Protein AF-A0A401QHU5-F1 (afdb_monomer)

InterPro domains:
  IPR000648 Oxysterol-binding protein [PF01237] (1-74)
  IPR000648 Oxysterol-binding protein [PTHR10972] (1-74)
  IPR037239 Oxysterol-binding protein superfamily [SSF144000] (1-74)

Mean predicted aligned error: 2.8 Å

Radius of gyration: 14.5 Å; Cα contacts (8 Å, |Δi|>4): 73; chains: 1; bounding box: 31×29×38 Å

Solvent-accessible surface area (backbone atoms only — not comparable to full-atom values): 4458 Å² total; per-residue (Å²): 67,57,69,64,60,54,51,49,50,78,55,48,67,33,52,64,49,26,75,69,47,88,48,70,68,61,21,47,52,27,50,50,49,35,64,57,52,37,56,68,79,45,82,86,57,86,69,83,66,61,80,70,51,86,71,38,71,42,75,47,84,36,56,92,83,75,66,44,72,48,78,42,73,79

Organism: Scyliorhinus torazame (NCBI:txid75743)

Structure (mmCIF, N/CA/C/O backbone):
data_AF-A0A401QHU5-F1
#
_entry.id   AF-A0A401QHU5-F1
#
loop_
_atom_site.group_PDB
_atom_site.id
_atom_site.type_symbol
_atom_site.label_atom_id
_atom_site.label_alt_id
_atom_site.label_comp_id
_atom_site.label_asym_id
_atom_site.label_entity_id
_atom_site.label_seq_id
_atom_site.pdbx_PDB_ins_code
_atom_site.Cartn_x
_atom_site.Cartn_y
_atom_site.Cartn_z
_atom_site.occupancy
_atom_site.B_iso_or_equiv
_atom_site.auth_seq_id
_atom_site.auth_comp_id
_atom_site.auth_asym_id
_atom_site.auth_atom_id
_atom_site.pdbx_PDB_model_num
ATOM 1 N N . MET A 1 1 ? 7.438 2.438 -12.742 1.00 92.06 1 MET A N 1
ATOM 2 C CA . MET A 1 1 ? 6.271 2.993 -12.012 1.00 92.06 1 MET A CA 1
ATOM 3 C C . MET A 1 1 ? 5.526 1.929 -11.221 1.00 92.06 1 MET A C 1
ATOM 5 O O . MET A 1 1 ? 5.172 2.212 -10.092 1.00 92.06 1 MET A O 1
ATOM 9 N N . LEU A 1 2 ? 5.322 0.722 -11.757 1.00 96.94 2 LEU A N 1
ATOM 10 C CA . LEU A 1 2 ? 4.525 -0.329 -11.101 1.00 96.94 2 LEU A CA 1
ATOM 11 C C . LEU A 1 2 ? 5.053 -0.730 -9.712 1.00 96.94 2 LEU A C 1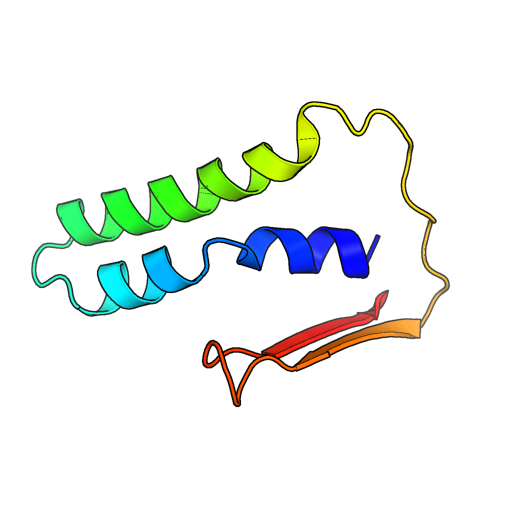
ATOM 13 O O . LEU A 1 2 ? 4.302 -0.742 -8.745 1.00 96.94 2 LEU A O 1
ATOM 17 N N . GLN A 1 3 ? 6.370 -0.926 -9.586 1.00 95.94 3 GLN A N 1
ATOM 18 C CA . GLN A 1 3 ? 7.025 -1.138 -8.286 1.00 95.94 3 GLN A CA 1
ATOM 19 C C . GLN A 1 3 ? 6.753 0.007 -7.304 1.00 95.94 3 GLN A C 1
ATOM 21 O O . GLN A 1 3 ? 6.447 -0.239 -6.147 1.00 95.94 3 GLN A O 1
ATOM 26 N N . ARG A 1 4 ? 6.800 1.256 -7.787 1.00 94.56 4 ARG A N 1
ATOM 27 C CA . ARG A 1 4 ? 6.592 2.459 -6.971 1.00 94.56 4 ARG A CA 1
ATOM 28 C C . ARG A 1 4 ? 5.176 2.535 -6.402 1.00 94.56 4 ARG A C 1
ATOM 30 O O . ARG A 1 4 ? 5.037 3.002 -5.287 1.00 94.56 4 ARG A O 1
ATOM 37 N N . LEU A 1 5 ? 4.168 2.059 -7.139 1.00 94.62 5 LEU A N 1
ATOM 38 C CA . LEU A 1 5 ? 2.786 1.969 -6.648 1.00 94.62 5 LEU A CA 1
ATOM 39 C C . LEU A 1 5 ? 2.647 0.954 -5.512 1.00 94.62 5 LEU A C 1
ATOM 41 O O . LEU A 1 5 ? 1.879 1.158 -4.586 1.00 94.62 5 LEU A O 1
ATOM 45 N N . THR A 1 6 ? 3.406 -0.141 -5.560 1.00 96.50 6 THR A N 1
ATOM 46 C CA . THR A 1 6 ? 3.358 -1.148 -4.492 1.00 96.50 6 THR A CA 1
ATOM 47 C C . THR A 1 6 ? 3.967 -0.635 -3.185 1.00 96.50 6 THR A C 1
ATOM 49 O O . THR A 1 6 ? 3.593 -1.105 -2.117 1.00 96.50 6 THR A O 1
ATOM 52 N N . GLU A 1 7 ? 4.851 0.361 -3.240 1.00 95.56 7 GLU A N 1
ATOM 53 C CA . GLU A 1 7 ? 5.409 0.988 -2.037 1.00 95.56 7 GLU A CA 1
ATOM 54 C C . GLU A 1 7 ? 4.352 1.740 -1.207 1.00 95.56 7 GLU A C 1
ATOM 56 O O . GLU A 1 7 ? 4.556 1.935 -0.013 1.00 95.56 7 GLU A O 1
ATOM 61 N N . ASP A 1 8 ? 3.193 2.086 -1.783 1.00 95.44 8 ASP A N 1
ATOM 62 C CA . ASP A 1 8 ? 2.067 2.657 -1.028 1.00 95.44 8 ASP A CA 1
ATOM 63 C C . ASP A 1 8 ? 1.542 1.686 0.051 1.00 95.44 8 ASP A C 1
ATOM 65 O O . ASP A 1 8 ? 0.894 2.106 1.009 1.00 95.44 8 ASP A O 1
ATOM 69 N N . LEU A 1 9 ? 1.849 0.389 -0.079 1.00 96.19 9 LEU A N 1
ATOM 70 C CA . LEU A 1 9 ? 1.493 -0.665 0.871 1.00 96.19 9 LEU A CA 1
ATOM 71 C C . LEU A 1 9 ? 2.531 -0.864 1.989 1.00 96.19 9 LEU A C 1
ATOM 73 O O . LEU A 1 9 ? 2.355 -1.773 2.793 1.00 96.19 9 LEU A O 1
ATOM 77 N N . GLU A 1 10 ? 3.578 -0.031 2.089 1.00 95.75 10 GLU A N 1
ATOM 78 C CA . GLU A 1 10 ? 4.604 -0.148 3.147 1.00 95.75 10 GLU A CA 1
ATOM 79 C C . GLU A 1 10 ? 4.001 -0.173 4.562 1.00 95.75 10 GLU A C 1
ATOM 81 O O . GLU A 1 10 ? 4.520 -0.865 5.431 1.00 95.75 10 GLU A O 1
ATOM 86 N N . TYR A 1 11 ? 2.890 0.543 4.773 1.00 97.06 11 TYR A N 1
ATOM 87 C CA . TYR A 1 11 ? 2.184 0.615 6.059 1.00 97.06 11 TYR A CA 1
ATOM 88 C C . TYR A 1 11 ? 0.783 -0.017 6.001 1.00 97.06 11 TYR A C 1
ATOM 90 O O . TYR A 1 11 ? -0.184 0.516 6.564 1.00 97.06 11 TYR A O 1
ATOM 98 N N . HIS A 1 12 ? 0.631 -1.121 5.260 1.00 96.88 12 HIS A N 1
ATOM 99 C CA . HIS A 1 12 ? -0.651 -1.815 5.081 1.00 96.88 12 HIS A CA 1
ATOM 100 C C . HIS A 1 12 ? -1.324 -2.211 6.409 1.00 96.88 12 HIS A C 1
ATOM 102 O O . HIS A 1 12 ? -2.552 -2.275 6.476 1.00 96.88 12 HIS A O 1
ATOM 108 N N . GLU A 1 13 ? -0.565 -2.418 7.489 1.00 97.12 13 GLU A N 1
ATOM 109 C CA . GLU A 1 13 ? -1.075 -2.823 8.800 1.00 97.12 13 GLU A CA 1
ATOM 110 C C . GLU A 1 13 ? -2.020 -1.783 9.421 1.00 97.12 13 GLU A C 1
ATOM 112 O O . GLU A 1 13 ? -2.811 -2.093 10.319 1.00 97.12 13 GLU A O 1
ATOM 117 N N . LEU A 1 14 ? -1.970 -0.533 8.949 1.00 98.19 14 LEU A N 1
ATOM 118 C CA . LEU A 1 14 ? -2.932 0.503 9.316 1.00 98.19 14 LEU A CA 1
ATOM 119 C C . LEU A 1 14 ? -4.348 0.153 8.837 1.00 98.19 14 LEU A C 1
ATOM 121 O O . LEU A 1 14 ? -5.311 0.442 9.548 1.00 98.19 14 LEU A O 1
ATOM 125 N N . LEU A 1 15 ? -4.486 -0.523 7.692 1.00 98.00 15 LEU A N 1
ATOM 126 C CA . LEU A 1 15 ? -5.774 -1.008 7.192 1.00 98.00 15 LEU A CA 1
ATOM 127 C C . LEU A 1 15 ? -6.304 -2.171 8.041 1.00 98.00 15 LEU A C 1
ATOM 129 O O . LEU A 1 15 ? -7.494 -2.194 8.354 1.00 98.00 15 LEU A O 1
ATOM 133 N N . ASP A 1 16 ? -5.429 -3.065 8.510 1.00 97.31 16 ASP A N 1
ATOM 134 C CA . ASP A 1 16 ? -5.807 -4.153 9.426 1.00 97.31 16 ASP A CA 1
ATOM 135 C C . ASP A 1 16 ? -6.264 -3.640 10.797 1.00 97.31 16 ASP A C 1
ATOM 137 O O . ASP A 1 16 ? -7.075 -4.273 11.482 1.00 97.31 16 ASP A O 1
ATOM 141 N N . ARG A 1 17 ? -5.723 -2.499 11.240 1.00 98.06 17 ARG A N 1
ATOM 142 C CA . ARG A 1 17 ? -6.203 -1.801 12.441 1.00 98.06 17 ARG A CA 1
ATOM 143 C C . ARG A 1 17 ? -7.544 -1.133 12.167 1.00 98.06 17 ARG A C 1
ATOM 145 O O . ARG A 1 17 ? -8.479 -1.342 12.935 1.00 98.06 17 ARG A O 1
ATOM 152 N N . ALA A 1 18 ? -7.665 -0.421 11.046 1.00 98.44 18 ALA A N 1
ATOM 153 C CA . ALA A 1 18 ? -8.903 0.234 10.629 1.00 98.44 18 ALA A CA 1
ATOM 154 C C . ALA A 1 18 ? -10.083 -0.749 10.516 1.00 98.44 18 ALA A C 1
ATOM 156 O O . ALA A 1 18 ? -11.208 -0.417 10.893 1.00 98.44 18 ALA A O 1
ATOM 157 N N . SER A 1 19 ? -9.845 -1.972 10.030 1.00 97.94 19 SER A N 1
ATOM 158 C CA . SER A 1 19 ? -10.886 -2.997 9.885 1.00 97.94 19 SER A CA 1
ATOM 159 C C . SER A 1 19 ? -11.397 -3.550 11.218 1.00 97.94 19 SER A C 1
ATOM 161 O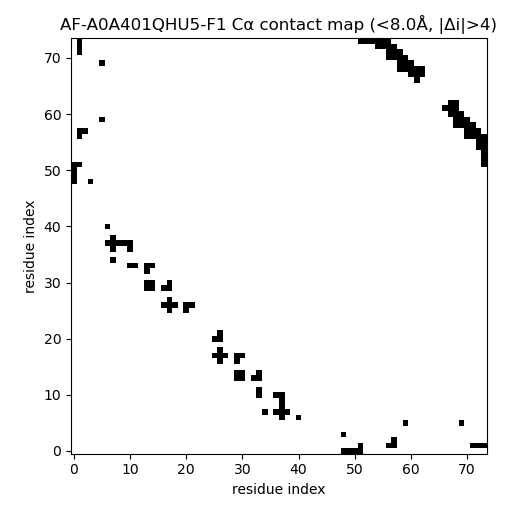 O . SER A 1 19 ? -12.459 -4.165 11.252 1.00 97.94 19 SER A O 1
ATOM 163 N N . LYS A 1 20 ? -10.640 -3.371 12.308 1.00 98.06 20 LYS A N 1
ATOM 164 C CA . LYS A 1 20 ? -10.985 -3.841 13.660 1.00 98.06 20 LYS A CA 1
ATOM 165 C C . LYS A 1 20 ? -11.634 -2.750 14.519 1.00 98.06 20 LYS A C 1
ATOM 167 O O . LYS A 1 20 ? -12.056 -3.041 15.634 1.00 98.06 20 LYS A O 1
ATOM 172 N N . CYS A 1 21 ? -11.710 -1.513 14.027 1.00 98.31 21 CYS A N 1
ATOM 173 C CA . CYS A 1 21 ? -12.348 -0.404 14.729 1.00 98.31 21 CYS A CA 1
ATOM 174 C C . CYS A 1 21 ? -13.877 -0.534 14.710 1.00 98.31 21 CYS A C 1
ATOM 176 O O . CYS A 1 21 ? -14.482 -0.724 13.657 1.00 98.31 21 CYS A O 1
ATOM 178 N N . GLU A 1 22 ? -14.510 -0.340 15.867 1.00 97.88 22 GLU A N 1
ATOM 179 C CA . GLU A 1 22 ? -15.974 -0.253 15.979 1.00 97.88 22 GLU A CA 1
ATOM 180 C C . GLU A 1 22 ? -16.489 1.163 15.671 1.00 97.88 22 GLU A C 1
ATOM 182 O O . GLU A 1 22 ? -17.611 1.350 15.199 1.00 97.88 22 GLU A O 1
ATOM 187 N N . ASN A 1 23 ? -15.664 2.183 15.932 1.00 98.12 23 ASN A N 1
ATOM 188 C CA . ASN A 1 23 ? -15.999 3.582 15.703 1.00 98.12 23 ASN A CA 1
ATOM 189 C C . ASN A 1 23 ? -15.580 4.028 14.292 1.00 98.12 23 ASN A C 1
ATOM 191 O O . ASN A 1 23 ? -14.403 3.978 13.935 1.00 98.12 23 ASN A O 1
ATOM 195 N N . ALA A 1 24 ? -16.536 4.546 13.517 1.00 98.19 24 ALA A N 1
ATOM 196 C CA . ALA A 1 24 ? -16.303 5.001 12.145 1.00 98.19 24 ALA A CA 1
ATOM 197 C C . ALA A 1 24 ? -15.297 6.165 12.031 1.00 98.19 24 ALA A C 1
ATOM 199 O O . ALA A 1 24 ? -14.558 6.248 11.052 1.00 98.19 24 ALA A O 1
ATOM 200 N N . LEU A 1 25 ? -15.241 7.063 13.019 1.00 98.38 25 LEU A N 1
ATOM 201 C CA . LEU A 1 25 ? -14.283 8.170 13.025 1.00 98.38 25 LEU A CA 1
ATOM 202 C C . LEU A 1 25 ? -12.857 7.665 13.269 1.00 98.38 25 LEU A C 1
ATOM 204 O O . LEU A 1 25 ? -11.929 8.105 12.600 1.00 98.38 25 LEU A O 1
ATOM 208 N N . GLU A 1 26 ? -12.686 6.722 14.194 1.00 98.31 26 GLU A N 1
ATOM 209 C CA . GLU A 1 26 ? -11.386 6.104 14.467 1.00 98.31 26 GLU A CA 1
ATOM 210 C C . GLU A 1 26 ? -10.894 5.286 13.268 1.00 98.31 26 GLU A C 1
ATOM 212 O O . GLU A 1 26 ? -9.743 5.428 12.851 1.00 98.31 26 GLU A O 1
ATOM 217 N N . GLN A 1 27 ? -11.786 4.509 12.647 1.00 98.69 27 GLN A N 1
ATOM 218 C CA . GLN A 1 27 ? -11.502 3.816 11.393 1.00 98.69 27 GLN A CA 1
ATOM 219 C C . GLN A 1 27 ? -11.012 4.792 10.314 1.00 98.69 27 GLN A C 1
ATOM 221 O O . GLN A 1 27 ? -9.990 4.541 9.672 1.00 98.69 27 GLN A O 1
ATOM 226 N N . LEU A 1 28 ? -11.702 5.924 10.136 1.00 98.62 28 LEU A N 1
ATOM 227 C CA . LEU A 1 28 ? -11.311 6.946 9.168 1.00 98.62 28 LEU A CA 1
ATOM 228 C C . LEU A 1 28 ? -9.933 7.543 9.481 1.00 98.62 28 LEU A C 1
ATOM 230 O O . LEU A 1 28 ? -9.157 7.772 8.556 1.00 98.62 28 LEU A O 1
ATOM 234 N N . CYS A 1 29 ? -9.595 7.755 10.756 1.00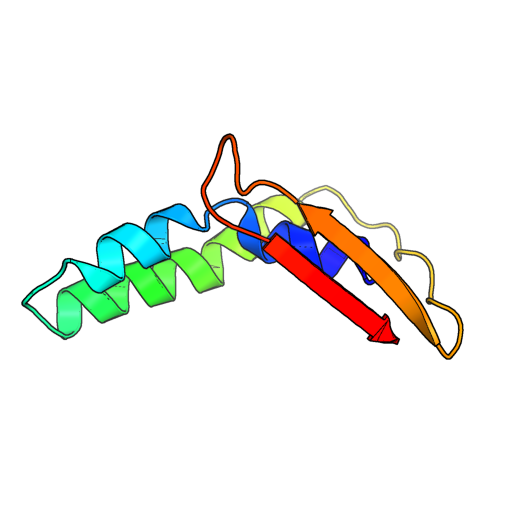 98.62 29 CYS A N 1
ATOM 235 C CA . CYS A 1 29 ? -8.264 8.217 11.150 1.00 98.62 29 CYS A CA 1
ATOM 236 C C . CYS A 1 29 ? -7.160 7.249 10.699 1.00 98.62 29 CYS A C 1
ATOM 238 O O . CYS A 1 29 ? -6.139 7.704 10.185 1.00 98.62 29 CYS A O 1
ATOM 240 N N . TYR A 1 30 ? -7.360 5.933 10.831 1.00 98.69 30 TYR A N 1
ATOM 241 C CA . TYR A 1 30 ? -6.390 4.942 10.355 1.00 98.69 30 TYR A CA 1
ATOM 242 C C . TYR A 1 30 ? -6.280 4.901 8.827 1.00 98.69 30 TYR A C 1
ATOM 244 O O . TYR A 1 30 ? -5.170 4.870 8.300 1.00 98.69 30 TYR A O 1
ATOM 252 N N . VAL A 1 31 ? -7.402 4.972 8.103 1.00 98.56 31 VAL A N 1
ATOM 253 C CA . VAL A 1 31 ? -7.397 5.042 6.628 1.00 98.56 31 VAL A CA 1
ATOM 254 C C . VAL A 1 31 ? -6.707 6.321 6.132 1.00 98.56 31 VAL A C 1
ATOM 256 O O . VAL A 1 31 ? -5.938 6.290 5.167 1.00 98.56 31 VAL A O 1
ATOM 259 N N . ALA A 1 32 ? -6.935 7.450 6.809 1.00 98.56 32 ALA A N 1
ATOM 260 C CA . ALA A 1 32 ? -6.267 8.711 6.507 1.00 98.56 32 ALA A CA 1
ATOM 261 C C . ALA A 1 32 ? -4.759 8.622 6.784 1.00 98.56 32 ALA A C 1
ATOM 263 O O . ALA A 1 32 ? -3.960 9.049 5.952 1.00 98.56 32 ALA A O 1
ATOM 264 N N . ALA A 1 33 ? -4.366 8.021 7.912 1.00 98.50 33 ALA A N 1
ATOM 265 C CA . ALA A 1 33 ? -2.964 7.785 8.240 1.00 98.50 33 ALA A CA 1
ATOM 266 C C . ALA A 1 33 ? -2.272 6.908 7.185 1.00 98.50 33 ALA A C 1
ATOM 268 O O . ALA A 1 33 ? -1.197 7.283 6.728 1.00 98.50 33 ALA A O 1
ATOM 269 N N . PHE A 1 34 ? -2.914 5.820 6.742 1.00 98.19 34 PHE A N 1
ATOM 270 C CA . PHE A 1 34 ? -2.421 4.951 5.664 1.00 98.19 34 PHE A CA 1
ATOM 271 C C . PHE A 1 34 ? -2.208 5.717 4.353 1.00 98.19 34 PHE A C 1
ATOM 273 O O . PHE A 1 34 ? -1.154 5.644 3.726 1.00 98.19 34 PHE A O 1
ATOM 280 N N . THR A 1 35 ? -3.198 6.518 3.957 1.00 97.44 35 THR A N 1
ATOM 281 C CA . THR A 1 35 ? -3.096 7.323 2.733 1.00 97.44 35 THR A CA 1
ATOM 282 C C . THR A 1 35 ? -1.902 8.278 2.795 1.00 97.44 35 THR A C 1
ATOM 284 O O . THR A 1 35 ? -1.160 8.413 1.825 1.00 97.44 35 THR A O 1
ATOM 287 N N . VAL A 1 36 ? -1.689 8.933 3.940 1.00 97.56 36 VAL A N 1
ATOM 288 C CA . VAL A 1 36 ? -0.590 9.892 4.123 1.00 97.56 36 VAL A CA 1
ATOM 289 C C . VAL A 1 36 ? 0.768 9.196 4.253 1.00 97.56 36 VAL A C 1
ATOM 291 O O . VAL A 1 36 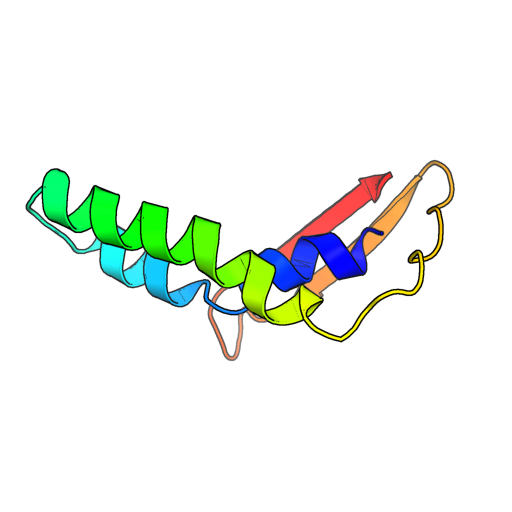? 1.770 9.748 3.798 1.00 97.56 36 VAL A O 1
ATOM 294 N N . SER A 1 37 ? 0.832 7.999 4.840 1.00 97.00 37 SER A N 1
ATOM 295 C CA . SER A 1 37 ? 2.099 7.297 5.053 1.00 97.00 37 SER A CA 1
ATOM 296 C C . SER A 1 37 ? 2.792 6.895 3.752 1.00 97.00 37 SER A C 1
ATOM 298 O O . SER A 1 37 ? 4.016 6.866 3.734 1.00 97.00 37 SER A O 1
ATOM 300 N N . SER A 1 38 ? 2.055 6.700 2.651 1.00 93.00 38 SER A N 1
ATOM 301 C CA . SER A 1 38 ? 2.627 6.438 1.313 1.00 93.00 38 SER A CA 1
ATOM 302 C C . SER A 1 38 ? 3.701 7.460 0.887 1.00 93.00 38 SER A C 1
ATOM 304 O O . SER A 1 38 ? 4.696 7.117 0.243 1.00 93.00 38 SER A O 1
ATOM 306 N N . TYR A 1 39 ? 3.569 8.721 1.320 1.00 93.56 39 TYR A N 1
ATOM 307 C CA . TYR A 1 39 ? 4.516 9.794 1.011 1.00 93.56 39 TYR A CA 1
ATOM 308 C C . TYR A 1 39 ? 5.846 9.705 1.780 1.00 93.56 39 TYR A C 1
ATOM 310 O O . TYR A 1 39 ? 6.805 10.389 1.412 1.00 93.56 39 TYR A O 1
ATOM 318 N N . SER A 1 40 ? 5.961 8.879 2.828 1.00 94.19 40 SER A N 1
ATOM 319 C CA . SER A 1 40 ? 7.222 8.727 3.578 1.00 94.19 40 SER A CA 1
ATOM 320 C C . SER A 1 40 ? 8.364 8.256 2.664 1.00 94.19 40 SER A C 1
ATOM 322 O O . SER A 1 40 ? 9.505 8.711 2.777 1.00 94.19 40 SER A O 1
ATOM 324 N N . THR A 1 41 ? 8.029 7.431 1.672 1.00 87.75 41 THR A N 1
ATOM 325 C CA . THR A 1 41 ? 8.953 6.846 0.699 1.00 87.75 41 THR A CA 1
ATOM 326 C C . THR A 1 41 ? 9.464 7.854 -0.339 1.00 87.75 41 THR A C 1
ATOM 328 O O . THR A 1 41 ? 10.314 7.525 -1.174 1.00 87.75 41 THR A O 1
ATOM 331 N N . THR A 1 42 ? 8.944 9.088 -0.380 1.00 89.69 42 THR A N 1
ATOM 332 C CA . THR A 1 42 ? 9.237 10.050 -1.459 1.00 89.69 42 THR A CA 1
ATOM 333 C C . THR A 1 42 ? 10.291 11.091 -1.109 1.00 89.69 42 THR A C 1
ATOM 335 O O . THR A 1 42 ? 10.853 11.690 -2.023 1.00 89.69 42 THR A O 1
ATOM 338 N N . VAL A 1 43 ? 10.612 11.278 0.176 1.00 88.56 43 VAL A N 1
ATOM 339 C CA . VAL A 1 43 ? 11.368 12.438 0.696 1.00 88.56 43 VAL A CA 1
ATOM 340 C C . VAL A 1 43 ? 12.694 12.702 -0.032 1.00 88.56 43 VAL A C 1
ATOM 342 O O . VAL A 1 43 ? 13.010 13.853 -0.323 1.00 88.56 43 VAL A O 1
ATOM 345 N N . PHE A 1 44 ? 13.454 11.660 -0.381 1.00 90.62 44 PHE A N 1
ATOM 346 C CA . PHE A 1 44 ? 14.771 11.802 -1.027 1.00 90.62 44 PHE A CA 1
ATOM 347 C C . PHE A 1 44 ? 14.839 11.221 -2.446 1.00 90.62 44 PHE A C 1
ATOM 349 O O . PHE A 1 44 ? 15.913 11.139 -3.042 1.00 90.62 44 PHE A O 1
ATOM 3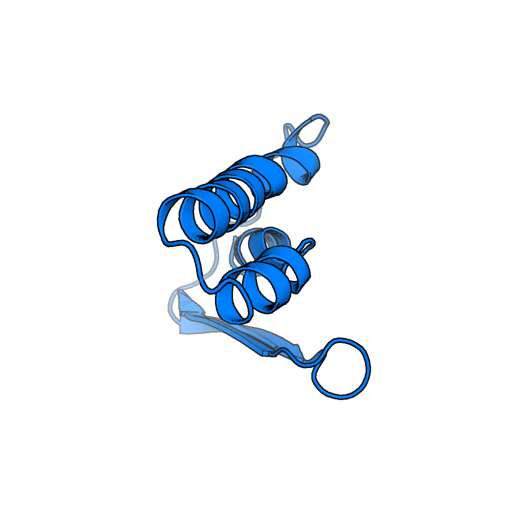56 N N . ARG A 1 45 ? 13.700 10.816 -3.017 1.00 90.44 45 ARG A N 1
ATOM 357 C CA . ARG A 1 45 ? 13.631 10.176 -4.338 1.00 90.44 45 ARG A CA 1
ATOM 358 C C . ARG A 1 45 ? 13.148 11.165 -5.389 1.00 90.44 45 ARG A C 1
ATOM 360 O O . ARG A 1 45 ? 11.994 11.143 -5.798 1.00 90.44 45 ARG A O 1
ATOM 367 N N . THR A 1 46 ? 14.063 12.017 -5.841 1.00 89.94 46 THR A N 1
ATOM 368 C CA . THR A 1 46 ? 13.80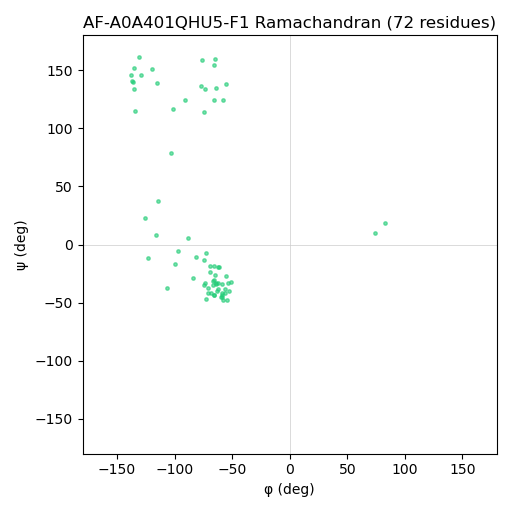2 13.046 -6.865 1.00 89.94 46 THR A CA 1
ATOM 369 C C . THR A 1 46 ? 13.852 12.514 -8.302 1.00 89.94 46 THR A C 1
ATOM 371 O O . THR A 1 46 ? 13.464 13.213 -9.236 1.00 89.94 46 THR A O 1
ATOM 374 N N . GLY A 1 47 ? 14.327 11.280 -8.501 1.00 91.38 47 GLY A N 1
ATOM 375 C CA . GLY A 1 47 ? 14.421 10.644 -9.813 1.00 91.38 47 GLY A CA 1
ATOM 376 C C . GLY A 1 47 ? 13.074 10.130 -10.322 1.00 91.38 47 GLY A C 1
ATOM 377 O O . GLY A 1 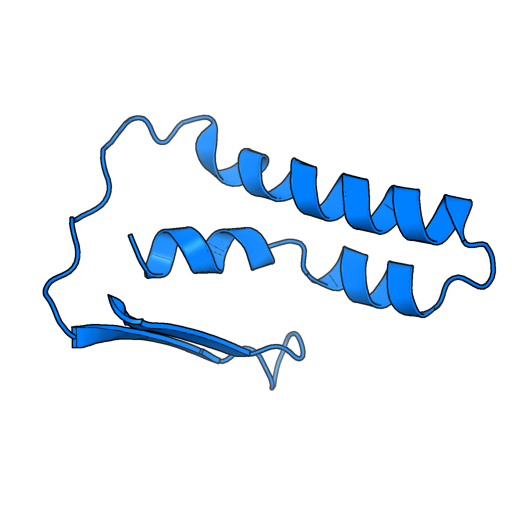47 ? 12.330 9.474 -9.591 1.00 91.38 47 GLY A O 1
ATOM 378 N N . LYS A 1 48 ? 12.787 10.372 -11.606 1.00 92.19 48 LYS A N 1
ATOM 379 C CA . LYS A 1 48 ? 11.626 9.784 -12.281 1.00 92.19 48 LYS A CA 1
ATOM 380 C C . LYS A 1 48 ? 11.812 8.256 -12.364 1.00 92.19 48 LYS A C 1
ATOM 382 O O . LYS A 1 48 ? 12.811 7.815 -12.933 1.00 92.19 48 LYS A O 1
ATOM 387 N N . PRO A 1 49 ? 10.877 7.438 -11.854 1.00 92.12 49 PRO A N 1
ATOM 388 C CA . PRO A 1 49 ? 10.911 5.995 -12.080 1.00 92.12 49 PRO A CA 1
ATOM 389 C C . PRO A 1 49 ? 10.718 5.671 -13.569 1.00 92.12 49 PRO A C 1
ATOM 391 O O . PRO A 1 49 ? 10.160 6.465 -14.329 1.00 92.12 49 PRO A O 1
ATOM 394 N N . PHE A 1 50 ? 11.137 4.475 -13.986 1.00 95.06 50 PHE A N 1
ATOM 395 C CA . PHE A 1 50 ? 10.941 4.023 -15.363 1.00 95.06 50 PHE A CA 1
ATOM 396 C C . PHE A 1 50 ? 9.463 4.092 -15.768 1.00 95.06 50 PHE A C 1
ATOM 398 O O . PHE A 1 50 ? 8.576 3.751 -14.973 1.00 95.06 50 PHE A O 1
ATOM 405 N N . ASN A 1 51 ? 9.228 4.558 -16.998 1.00 96.25 51 ASN A N 1
ATOM 406 C CA . ASN A 1 51 ? 7.924 4.490 -17.642 1.00 96.25 51 ASN A CA 1
ATOM 407 C C . ASN A 1 51 ? 7.705 3.036 -18.075 1.00 96.25 51 ASN A C 1
ATOM 409 O O . ASN A 1 51 ? 8.487 2.583 -18.913 1.00 96.25 51 ASN A O 1
ATOM 413 N N . PRO A 1 52 ? 6.737 2.307 -17.501 1.00 97.19 52 PRO A N 1
ATOM 414 C CA . PRO A 1 52 ? 6.542 0.913 -17.861 1.00 97.19 52 PRO A CA 1
ATOM 415 C C . PRO A 1 52 ? 6.086 0.790 -19.319 1.00 97.19 52 PRO A C 1
ATOM 417 O O . PRO A 1 52 ? 5.514 1.728 -19.889 1.00 97.19 52 PRO A O 1
ATOM 420 N N . LEU A 1 53 ? 6.373 -0.354 -19.931 1.00 97.75 53 LEU A N 1
ATOM 421 C CA . LEU A 1 53 ? 5.888 -0.685 -21.271 1.00 97.75 53 LEU A CA 1
ATOM 422 C C . LEU A 1 53 ? 4.409 -1.090 -21.230 1.00 97.75 53 LEU A C 1
ATOM 424 O O . LEU A 1 53 ? 3.910 -1.505 -20.192 1.00 97.75 53 LEU A O 1
ATOM 428 N N . LEU A 1 54 ? 3.715 -1.003 -22.368 1.00 97.94 54 LEU A N 1
ATOM 429 C CA . LEU A 1 54 ? 2.343 -1.510 -22.490 1.00 97.94 54 LEU A CA 1
ATOM 430 C C . LEU A 1 54 ? 2.303 -3.008 -22.151 1.00 97.94 54 LEU A C 1
ATOM 432 O O . LEU A 1 54 ? 3.025 -3.785 -22.781 1.00 97.94 54 LEU A O 1
ATOM 436 N N . GLY A 1 55 ? 1.462 -3.396 -21.190 1.00 97.56 55 GLY A N 1
ATOM 437 C CA . GLY A 1 55 ? 1.362 -4.777 -20.712 1.00 97.56 55 GLY A CA 1
ATOM 438 C C . GLY A 1 55 ? 2.535 -5.228 -19.835 1.00 97.56 55 GLY A C 1
ATOM 439 O O . GLY A 1 55 ? 2.671 -6.417 -19.556 1.00 97.56 55 GLY A O 1
ATOM 440 N N . GLU A 1 56 ? 3.417 -4.315 -19.411 1.00 98.44 56 GLU A N 1
ATOM 441 C CA . GLU A 1 56 ? 4.383 -4.617 -18.353 1.00 98.44 56 GLU A CA 1
ATOM 442 C C . GLU A 1 56 ? 3.627 -4.892 -17.050 1.00 98.44 56 GLU A C 1
ATOM 444 O O . GLU A 1 56 ? 2.732 -4.134 -16.677 1.00 98.44 56 GLU A O 1
ATOM 449 N N . THR A 1 57 ? 4.011 -5.956 -16.345 1.00 98.06 57 THR A N 1
ATOM 450 C CA . THR A 1 57 ? 3.407 -6.359 -15.072 1.00 98.06 57 THR A CA 1
ATOM 451 C C . THR A 1 57 ? 4.430 -6.367 -13.944 1.00 98.06 57 THR A C 1
ATOM 453 O O . THR A 1 57 ? 5.609 -6.652 -14.157 1.00 98.06 57 THR A O 1
ATOM 456 N N . PHE A 1 58 ? 3.969 -6.130 -12.720 1.00 98.31 58 PHE A N 1
ATOM 457 C CA . PHE A 1 58 ? 4.748 -6.309 -11.499 1.00 98.31 58 PHE A CA 1
ATOM 458 C C . PHE A 1 58 ? 3.901 -6.998 -10.427 1.00 98.31 58 PHE A C 1
ATOM 460 O O . PHE A 1 58 ? 2.727 -6.666 -10.264 1.00 98.31 58 PHE A O 1
ATOM 467 N N . GLU A 1 59 ? 4.512 -7.918 -9.681 1.00 98.12 59 GLU A N 1
ATOM 468 C CA . GLU A 1 59 ? 3.904 -8.575 -8.526 1.00 98.12 59 GLU A CA 1
ATOM 469 C C . GLU A 1 59 ? 4.824 -8.507 -7.304 1.00 98.12 59 GLU A C 1
ATOM 471 O O . GLU A 1 59 ? 6.051 -8.565 -7.421 1.00 98.12 59 GLU A O 1
ATOM 476 N N . LEU A 1 60 ? 4.213 -8.394 -6.126 1.00 97.62 60 LEU A N 1
ATOM 477 C CA . LEU A 1 60 ? 4.875 -8.539 -4.836 1.00 97.62 60 LEU A CA 1
ATOM 478 C C . LEU A 1 60 ? 4.005 -9.429 -3.952 1.00 97.62 60 LEU A C 1
ATOM 480 O O . LEU A 1 60 ? 2.888 -9.047 -3.599 1.00 97.62 60 LEU A O 1
ATOM 484 N N . ASP A 1 61 ? 4.518 -10.605 -3.603 1.00 97.62 61 ASP A N 1
ATOM 485 C CA . ASP A 1 61 ? 3.864 -11.528 -2.680 1.00 97.62 61 ASP A CA 1
ATOM 486 C C . ASP A 1 61 ? 4.508 -11.425 -1.295 1.00 97.62 61 ASP A C 1
ATOM 488 O O . ASP A 1 61 ? 5.700 -11.691 -1.135 1.00 97.62 61 ASP A O 1
ATOM 492 N N . ARG A 1 62 ? 3.712 -11.000 -0.314 1.00 96.50 62 ARG A N 1
ATOM 493 C CA . ARG A 1 62 ? 4.071 -10.895 1.105 1.00 96.50 62 ARG A CA 1
ATOM 494 C C . ARG A 1 62 ? 3.065 -11.659 1.965 1.00 96.50 62 ARG A C 1
ATOM 496 O O . ARG A 1 62 ? 2.857 -11.344 3.132 1.00 96.50 62 ARG A O 1
ATOM 503 N N . MET A 1 63 ? 2.362 -12.641 1.392 1.00 95.69 63 MET A N 1
ATOM 504 C CA . MET A 1 63 ? 1.290 -13.351 2.097 1.00 95.69 63 MET A CA 1
ATOM 505 C C . MET A 1 63 ? 1.816 -14.185 3.271 1.00 95.69 63 MET A C 1
ATOM 507 O O . MET A 1 63 ? 1.101 -14.348 4.256 1.00 95.69 63 MET A O 1
ATOM 511 N N . GLU A 1 64 ? 3.039 -14.715 3.176 1.00 96.31 64 GLU A N 1
ATOM 512 C CA . GLU A 1 64 ? 3.632 -15.553 4.228 1.00 96.31 64 GLU A CA 1
ATOM 513 C C . GLU A 1 64 ? 4.086 -14.748 5.452 1.00 96.31 64 GLU A C 1
ATOM 515 O O . GLU A 1 64 ? 3.986 -15.245 6.574 1.00 96.31 64 GLU A O 1
ATOM 520 N N . ASP A 1 65 ? 4.577 -13.524 5.254 1.00 94.88 65 ASP A N 1
ATOM 521 C CA . ASP A 1 65 ? 5.171 -12.701 6.306 1.00 94.88 65 ASP A CA 1
ATOM 522 C C . ASP A 1 65 ? 4.289 -11.529 6.757 1.00 94.88 65 ASP A C 1
ATOM 524 O O . ASP A 1 65 ? 4.231 -11.248 7.954 1.00 94.88 65 ASP A O 1
ATOM 528 N N . GLU A 1 66 ? 3.569 -10.880 5.841 1.00 94.06 66 GLU A N 1
ATOM 529 C CA . GLU A 1 66 ? 2.786 -9.662 6.118 1.00 94.06 66 GLU A CA 1
ATOM 530 C C . GLU A 1 66 ? 1.292 -9.778 5.769 1.00 94.06 66 GLU A C 1
ATOM 532 O O . GLU A 1 66 ? 0.487 -8.957 6.202 1.00 94.06 66 GLU A O 1
ATOM 537 N N . GLY A 1 67 ? 0.879 -10.825 5.053 1.00 95.44 67 GLY A N 1
ATOM 538 C CA . GLY A 1 67 ? -0.529 -11.121 4.775 1.00 95.44 67 GLY A CA 1
ATOM 539 C C . GLY A 1 67 ? -1.137 -10.352 3.599 1.00 95.44 67 GLY A C 1
ATOM 540 O O . GLY A 1 67 ? -2.363 -10.300 3.491 1.00 95.44 67 GLY A O 1
ATOM 541 N N . PHE A 1 68 ? -0.320 -9.785 2.703 1.00 95.44 68 PHE A N 1
ATOM 542 C CA . PHE A 1 68 ? -0.812 -9.111 1.497 1.00 95.44 68 PHE A CA 1
ATOM 543 C C . PHE A 1 68 ? -0.093 -9.546 0.216 1.00 95.44 68 PHE A C 1
ATOM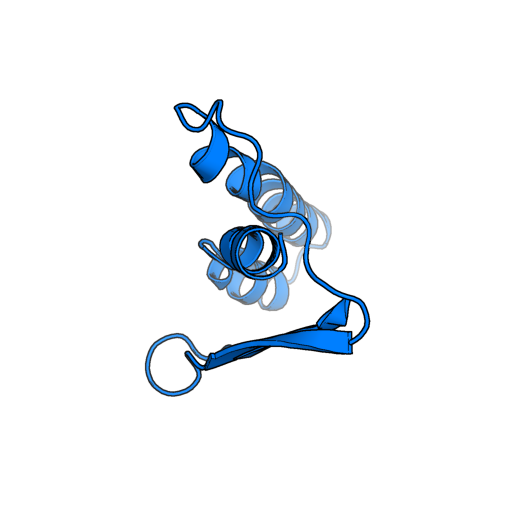 545 O O . PHE A 1 68 ? 1.017 -10.075 0.225 1.00 95.44 68 PHE A O 1
ATOM 552 N N . ARG A 1 69 ? -0.738 -9.280 -0.922 1.00 97.19 69 ARG A N 1
ATOM 553 C CA . ARG A 1 69 ? -0.160 -9.414 -2.261 1.00 97.19 69 ARG A CA 1
ATOM 554 C C . ARG A 1 69 ? -0.556 -8.208 -3.106 1.00 97.19 69 ARG A C 1
ATOM 556 O O . ARG A 1 69 ? -1.702 -7.768 -3.046 1.00 97.19 69 ARG A O 1
ATOM 563 N N . SER A 1 70 ? 0.372 -7.716 -3.918 1.00 97.44 70 SER A N 1
ATOM 564 C CA . SER A 1 70 ? 0.147 -6.659 -4.906 1.00 97.44 70 SER A CA 1
ATOM 565 C C . SER A 1 70 ? 0.353 -7.193 -6.321 1.00 97.44 70 SER A C 1
ATOM 567 O O . SER A 1 70 ? 1.296 -7.947 -6.565 1.00 97.44 70 SER A O 1
ATOM 569 N N . ILE A 1 71 ? -0.511 -6.784 -7.251 1.00 97.81 71 ILE A N 1
ATOM 570 C CA . ILE A 1 71 ? -0.359 -7.006 -8.692 1.00 97.81 71 ILE A CA 1
ATOM 571 C C . ILE A 1 71 ? -0.686 -5.708 -9.431 1.00 97.81 71 ILE A C 1
ATOM 573 O O . ILE A 1 71 ? -1.673 -5.038 -9.125 1.00 97.81 71 ILE A O 1
ATOM 577 N N . CYS A 1 72 ? 0.159 -5.327 -10.382 1.00 97.50 72 CYS A N 1
ATOM 578 C CA . CYS A 1 72 ? 0.016 -4.108 -11.172 1.00 97.50 72 CYS A CA 1
ATOM 579 C C . CYS A 1 72 ? 0.343 -4.390 -12.643 1.00 97.50 72 CYS A C 1
ATOM 581 O O . CYS A 1 72 ? 1.260 -5.157 -12.932 1.00 97.50 72 CYS A O 1
ATOM 583 N N . GLU A 1 73 ? -0.352 -3.715 -13.556 1.00 97.81 73 GLU A N 1
ATOM 584 C CA . GLU A 1 73 ? -0.123 -3.749 -15.007 1.00 97.81 73 GLU A CA 1
ATOM 585 C C . GLU A 1 73 ? -0.178 -2.319 -15.568 1.00 97.81 73 GLU A C 1
ATOM 587 O O . GLU A 1 73 ? -0.835 -1.452 -14.983 1.00 97.81 73 GLU A O 1
ATOM 592 N N . GLN A 1 74 ? 0.539 -2.068 -16.666 1.00 96.50 74 GLN A N 1
ATOM 593 C CA . GLN A 1 74 ? 0.567 -0.788 -17.381 1.00 96.50 74 GLN A CA 1
ATOM 594 C C . GLN A 1 74 ? -0.322 -0.738 -18.623 1.00 96.50 74 GLN A C 1
ATOM 596 O O . GLN A 1 74 ? -0.188 -1.631 -19.491 1.00 96.50 74 GLN A O 1
#

Foldseek 3Di:
DQVLVCLLCVPVVLQVVLVPDPDPVVSVVSVVVSNVVSCVVPPPPPDDDDDDDQQDKDKDDPCVPPNDIDIDGD

Sequ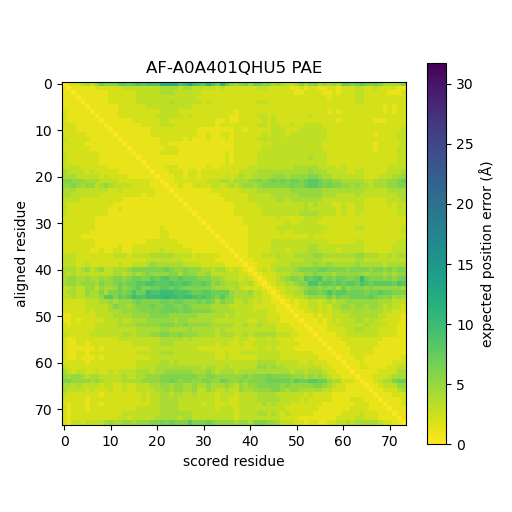ence (74 aa):
MLQRLTEDLEYHELLDRASKCENALEQLCYVAAFTVSSYSTTVFRTGKPFNPLLGETFELDRMEDEGFRSICEQ

Nearest PDB structures (foldseek):
  7v62-assembly1_C  TM=9.715E-01  e=6.193E-08  Homo sapiens
  7v62-assembly1_D  TM=9.715E-01  e=1.192E-07  Homo sapiens
  5wvr-assembly1_A  TM=9.767E-01  e=1.008E-04  Kluyveromyces lactis NRRL Y-1140
  5h2d-assembly1_A  TM=9.765E-01  e=1.227E-04  Kluyveromyces lactis NRRL Y-1140
  5zm8-assembly1_A  TM=9.747E-01  e=4.541E-04  Homo sapiens

pLDDT: mean 96.16, std 2.66, range [87.75, 98.69]

Secondary structure (DSSP, 8-state):
-HHHHHGGGTTTHHHHHHTT-SSHHHHHHHHHHHHHHGGGGGTT--SPPP-PPTT-EEEEEETTTTSEEEEEE-